Protein AF-A0A813Z917-F1 (afdb_monomer_lite)

InterPro domains:
  IPR000467 G-patch domain [PF01585] (9-51)
  IPR000467 G-patch domain [PS50174] (7-53)
  IPR000467 G-patch domain [SM00443] (5-51)
  IPR039146 G patch domain and ankyrin repeat-containing protein 1 [PTHR20923] (3-53)

Sequence (71 aa):
METSISSANVGHQLLQKIGWTPGNGLGLNQNGIKSPISINFHQRRQGLGYEKELTTTNESLSIHSNPINIF

Secondary structure (DSSP, 8-state):
---PPPTTSHHHHHHHHTT--TTPPSSTTS-S--SPPPP----TTPPTT--------SS------------

pLDDT: mean 78.96, std 18.59, range [43.5, 97.5]

Structure (mmCIF, N/CA/C/O backbone):
data_AF-A0A813Z917-F1
#
_entry.id   AF-A0A813Z917-F1
#
loop_
_atom_site.group_PDB
_atom_site.id
_atom_site.type_symbol
_atom_site.label_atom_id
_atom_site.label_alt_id
_atom_site.label_comp_id
_atom_site.label_asym_id
_atom_site.label_entity_id
_atom_site.label_seq_id
_atom_site.pdbx_PDB_ins_code
_atom_site.Cartn_x
_atom_site.Cartn_y
_atom_site.Cartn_z
_atom_site.occupancy
_atom_site.B_iso_or_equiv
_atom_site.auth_seq_id
_atom_site.auth_comp_id
_atom_site.auth_asym_id
_atom_site.auth_atom_id
_atom_site.pdbx_PDB_model_num
ATOM 1 N N . MET A 1 1 ? -5.082 -2.832 -12.459 1.00 43.50 1 MET A N 1
ATOM 2 C CA . MET A 1 1 ? -6.191 -3.433 -11.691 1.00 43.50 1 MET A CA 1
ATOM 3 C C . MET A 1 1 ? -5.918 -3.145 -10.228 1.00 43.50 1 MET A C 1
ATOM 5 O O . MET A 1 1 ? -4.855 -3.520 -9.757 1.00 43.50 1 MET A O 1
ATOM 9 N N . GLU A 1 2 ? -6.804 -2.416 -9.556 1.00 53.28 2 GLU A N 1
ATOM 10 C CA . GLU A 1 2 ? -6.719 -2.161 -8.112 1.00 53.28 2 GLU A CA 1
ATOM 11 C C . GLU A 1 2 ? -7.402 -3.317 -7.380 1.00 53.28 2 GLU A C 1
ATOM 13 O O . GLU A 1 2 ? -8.627 -3.427 -7.384 1.00 53.28 2 GLU A O 1
ATOM 18 N N . THR A 1 3 ?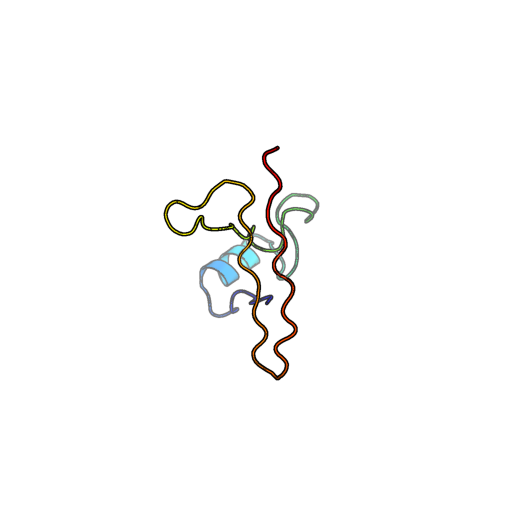 -6.614 -4.221 -6.803 1.00 67.06 3 THR A N 1
ATOM 19 C CA . THR A 1 3 ? -7.116 -5.269 -5.909 1.00 67.06 3 THR A CA 1
ATOM 20 C C . THR A 1 3 ? -6.824 -4.845 -4.480 1.00 67.06 3 THR A C 1
ATOM 22 O O . THR A 1 3 ? -5.694 -4.972 -4.006 1.00 67.06 3 THR A O 1
ATOM 25 N N . SER A 1 4 ? -7.836 -4.313 -3.799 1.00 77.19 4 SER A N 1
ATOM 26 C CA . SER A 1 4 ? -7.746 -3.983 -2.380 1.00 77.19 4 SER A CA 1
ATOM 27 C C . SER A 1 4 ? -7.511 -5.246 -1.542 1.00 77.19 4 SER A C 1
ATOM 29 O O . SER A 1 4 ? -7.985 -6.338 -1.865 1.00 77.19 4 SER A O 1
ATOM 31 N N . ILE A 1 5 ? -6.762 -5.113 -0.443 1.00 85.56 5 ILE A N 1
ATOM 32 C CA . ILE A 1 5 ? -6.558 -6.220 0.498 1.00 85.56 5 ILE A CA 1
ATOM 33 C C . ILE A 1 5 ? -7.897 -6.520 1.180 1.00 85.56 5 ILE A C 1
ATOM 35 O O . ILE A 1 5 ? -8.486 -5.628 1.791 1.00 85.56 5 ILE A O 1
ATOM 39 N N . SER A 1 6 ? -8.348 -7.776 1.113 1.00 91.12 6 SER A N 1
ATOM 40 C CA . SER A 1 6 ? -9.571 -8.239 1.782 1.00 91.12 6 SER A CA 1
ATOM 41 C C . SER A 1 6 ? -9.571 -7.906 3.278 1.00 91.12 6 SER A C 1
ATOM 43 O O . SER A 1 6 ? -8.563 -8.099 3.957 1.00 91.12 6 SER A O 1
ATOM 45 N N . SER A 1 7 ? -10.716 -7.483 3.818 1.00 91.56 7 SER A N 1
ATOM 46 C CA . SER A 1 7 ? -10.887 -7.198 5.253 1.00 91.56 7 SER A CA 1
ATOM 47 C C . SER A 1 7 ? -10.738 -8.436 6.146 1.00 91.56 7 SER A C 1
ATOM 49 O O . SER A 1 7 ? -10.428 -8.324 7.332 1.00 91.56 7 SER A O 1
ATOM 51 N N . ALA A 1 8 ? -10.889 -9.638 5.583 1.00 95.44 8 ALA A N 1
ATOM 52 C CA . ALA A 1 8 ? -10.609 -10.889 6.285 1.00 95.44 8 ALA A CA 1
ATOM 53 C C . ALA A 1 8 ? -9.101 -11.125 6.513 1.00 95.44 8 ALA A C 1
ATOM 55 O O . ALA A 1 8 ? -8.725 -11.973 7.319 1.00 95.44 8 ALA A O 1
ATOM 56 N N . ASN A 1 9 ? -8.223 -10.394 5.818 1.00 96.06 9 ASN A N 1
ATOM 57 C CA . ASN A 1 9 ? -6.780 -10.526 5.975 1.00 96.06 9 ASN A CA 1
ATOM 58 C C . ASN A 1 9 ? -6.315 -9.995 7.345 1.00 96.06 9 ASN A C 1
ATOM 60 O O . ASN A 1 9 ? -6.663 -8.888 7.753 1.00 96.06 9 ASN A O 1
ATOM 64 N N . VAL A 1 10 ? -5.457 -10.756 8.029 1.00 97.50 10 VAL A N 1
ATOM 65 C CA . VAL A 1 10 ? -4.933 -10.391 9.359 1.00 97.50 10 VAL A CA 1
ATOM 66 C C . VAL A 1 10 ? -4.155 -9.068 9.333 1.00 97.50 10 VAL A C 1
ATOM 68 O O . VAL A 1 10 ? -4.306 -8.248 10.235 1.00 97.50 10 VAL A O 1
ATOM 71 N N . GLY A 1 11 ? -3.363 -8.823 8.287 1.00 95.88 11 GLY A N 1
ATOM 72 C CA . GLY A 1 11 ? -2.625 -7.573 8.101 1.00 95.88 11 GLY A CA 1
ATOM 73 C C . GLY A 1 11 ? -3.546 -6.374 7.879 1.00 95.88 11 GLY A C 1
ATOM 74 O O . GLY A 1 11 ? -3.316 -5.321 8.465 1.00 95.88 11 GLY A O 1
ATOM 75 N N . HIS A 1 12 ? -4.633 -6.545 7.117 1.00 96.06 12 HIS A N 1
ATOM 76 C CA . HIS A 1 12 ? -5.661 -5.509 6.957 1.00 96.06 12 HIS A CA 1
ATOM 77 C C . HIS A 1 12 ? -6.250 -5.104 8.316 1.00 96.06 12 HIS A C 1
ATOM 79 O O . HIS A 1 12 ? -6.286 -3.922 8.652 1.00 96.06 12 HIS A O 1
ATOM 85 N N . GLN A 1 13 ? -6.657 -6.087 9.124 1.00 96.88 13 GLN A N 1
ATOM 86 C CA . GLN A 1 13 ? -7.227 -5.839 10.452 1.00 96.88 13 GLN A CA 1
ATOM 87 C C . GLN A 1 13 ? -6.218 -5.188 11.402 1.00 96.88 13 GLN A C 1
ATOM 89 O O . GLN A 1 13 ? -6.578 -4.307 12.181 1.00 96.88 13 GLN A O 1
ATOM 94 N N . LEU A 1 14 ? -4.950 -5.607 11.348 1.00 97.31 14 LEU A N 1
ATOM 95 C CA . LEU A 1 14 ? -3.885 -5.008 12.147 1.00 97.31 14 LEU A CA 1
ATOM 96 C C . LEU A 1 14 ? -3.675 -3.536 11.782 1.00 97.31 14 LEU A C 1
ATOM 98 O O . LEU A 1 14 ? -3.635 -2.697 12.677 1.00 97.31 14 LEU A O 1
ATOM 102 N N . LEU A 1 15 ? -3.584 -3.220 10.487 1.00 95.56 15 LEU A N 1
ATOM 103 C CA . LEU A 1 15 ? -3.429 -1.849 10.002 1.00 95.56 15 LEU A CA 1
ATOM 104 C C . LEU A 1 15 ? -4.576 -0.959 10.501 1.00 95.56 15 LEU A C 1
ATOM 106 O O . LEU A 1 15 ? -4.332 0.113 11.050 1.00 95.56 15 LEU A O 1
ATOM 110 N N . GLN A 1 16 ? -5.819 -1.434 10.401 1.00 95.38 16 GLN A N 1
ATOM 111 C CA . GLN A 1 16 ? -6.974 -0.707 10.934 1.00 95.38 16 GLN A CA 1
ATOM 112 C C . GLN A 1 16 ? -6.871 -0.453 12.443 1.00 95.38 16 GLN A C 1
ATOM 114 O O . GLN A 1 16 ? -7.140 0.656 12.900 1.00 95.38 16 GLN A O 1
ATOM 119 N N . LYS A 1 17 ? -6.426 -1.447 13.223 1.00 97.19 17 LYS A N 1
ATOM 120 C CA . LYS A 1 17 ? -6.255 -1.311 14.680 1.00 97.19 17 LYS A CA 1
ATOM 121 C C . LYS A 1 17 ? -5.204 -0.276 15.077 1.00 97.19 17 LYS A C 1
ATOM 123 O O . LYS A 1 17 ? -5.353 0.346 16.122 1.00 97.19 17 LYS A O 1
ATOM 128 N N . ILE A 1 18 ? -4.164 -0.082 14.266 1.00 95.25 18 ILE A N 1
ATOM 129 C CA . ILE A 1 18 ? -3.131 0.938 14.513 1.00 95.25 18 ILE A CA 1
ATOM 130 C C . ILE A 1 18 ? -3.482 2.310 13.910 1.00 95.25 18 ILE A C 1
ATOM 132 O O . ILE A 1 18 ? -2.645 3.208 13.910 1.00 95.25 18 ILE A O 1
ATOM 136 N N . GLY A 1 19 ? -4.710 2.486 13.409 1.00 94.38 19 GLY A N 1
ATOM 137 C CA . GLY A 1 19 ? -5.231 3.772 12.938 1.00 94.38 19 GLY A CA 1
ATOM 138 C C . GLY A 1 19 ? -5.129 4.009 11.430 1.00 94.38 19 GLY A C 1
ATOM 139 O O . GLY A 1 19 ? -5.435 5.108 10.968 1.00 94.38 19 GLY A O 1
ATOM 140 N N . TRP A 1 20 ? -4.726 3.014 10.636 1.00 94.75 20 TRP A N 1
ATOM 141 C CA . TRP A 1 20 ? -4.778 3.131 9.177 1.00 94.75 20 TRP A CA 1
ATOM 142 C C . TRP A 1 20 ? -6.210 2.964 8.652 1.00 94.75 20 TRP A C 1
ATOM 144 O O . TRP A 1 20 ? -6.972 2.122 9.119 1.00 94.75 20 TRP A O 1
ATOM 154 N N . THR A 1 21 ? -6.577 3.749 7.638 1.00 93.12 21 THR A N 1
ATOM 155 C CA . THR A 1 21 ? -7.895 3.684 6.990 1.00 93.12 21 THR A CA 1
ATOM 156 C C . THR A 1 21 ? -7.757 3.106 5.577 1.00 93.12 21 THR A C 1
ATOM 158 O O . THR A 1 21 ? -6.905 3.585 4.822 1.00 93.12 21 THR A O 1
ATOM 161 N N . PRO A 1 22 ? -8.579 2.113 5.182 1.00 91.88 22 PRO A N 1
ATOM 162 C CA . PRO A 1 22 ? -8.535 1.544 3.838 1.00 91.88 22 PRO A CA 1
ATOM 163 C C . PRO A 1 22 ? -8.662 2.607 2.741 1.00 91.88 22 PRO A C 1
ATOM 165 O O . PRO A 1 22 ? -9.545 3.456 2.792 1.00 91.88 22 PRO A O 1
ATOM 168 N N . GLY A 1 23 ? -7.779 2.546 1.740 1.00 90.00 23 GLY A N 1
ATOM 169 C CA . GLY A 1 23 ? -7.731 3.506 0.626 1.00 90.00 23 GLY A CA 1
ATOM 170 C C . GLY A 1 23 ? -6.846 4.736 0.868 1.00 90.00 23 GLY A C 1
ATOM 171 O O . GLY A 1 23 ? -6.515 5.448 -0.087 1.00 90.00 23 GLY A O 1
ATOM 172 N N . ASN A 1 24 ? -6.398 4.965 2.106 1.00 92.56 24 ASN A N 1
ATOM 173 C CA . ASN A 1 24 ? -5.498 6.070 2.432 1.00 92.56 24 ASN A CA 1
ATOM 174 C C . ASN A 1 24 ? -4.031 5.631 2.379 1.00 92.56 24 ASN A C 1
ATOM 176 O O . ASN A 1 24 ? -3.691 4.468 2.616 1.00 92.56 24 ASN A O 1
ATOM 180 N N . GLY A 1 25 ? -3.152 6.587 2.069 1.00 93.25 25 GLY A N 1
ATOM 181 C CA . GLY A 1 25 ? -1.711 6.373 2.126 1.00 93.25 25 GLY A CA 1
ATOM 182 C C . GLY A 1 25 ? -1.227 6.255 3.570 1.00 93.25 25 GLY A C 1
ATOM 183 O O . GLY A 1 25 ? -1.895 6.696 4.506 1.00 93.25 25 GLY A O 1
ATOM 184 N N . LEU A 1 26 ? -0.047 5.671 3.758 1.00 93.69 26 LEU A N 1
ATOM 185 C CA . LEU A 1 26 ? 0.617 5.634 5.064 1.00 93.69 26 LEU A CA 1
ATOM 186 C C . LEU A 1 26 ? 1.307 6.974 5.385 1.00 93.69 26 LEU A C 1
ATOM 188 O O . LEU A 1 26 ? 1.517 7.809 4.504 1.00 93.69 26 LEU A O 1
ATOM 192 N N . GLY A 1 27 ? 1.692 7.153 6.651 1.00 93.81 27 GLY A N 1
ATOM 193 C CA . GLY A 1 27 ? 2.384 8.344 7.152 1.00 93.81 27 GLY A CA 1
ATOM 194 C C . GLY A 1 27 ? 1.451 9.373 7.798 1.00 93.81 27 GLY A C 1
ATOM 195 O O . GLY A 1 27 ? 0.231 9.276 7.692 1.00 93.81 27 GLY A O 1
ATOM 196 N N . LEU A 1 28 ? 2.043 10.369 8.469 1.00 93.75 28 LEU A N 1
ATOM 197 C CA . LEU A 1 28 ? 1.326 11.382 9.261 1.00 93.75 28 LEU A CA 1
ATOM 198 C C . LEU A 1 28 ? 0.207 12.079 8.471 1.00 93.75 28 LEU A C 1
ATOM 200 O O . LEU A 1 28 ? -0.899 12.243 8.971 1.00 93.75 28 LEU A O 1
ATOM 204 N N . ASN A 1 29 ? 0.497 12.439 7.219 1.00 95.44 29 ASN A N 1
ATOM 205 C CA . ASN A 1 29 ? -0.417 13.177 6.345 1.00 95.44 29 ASN A CA 1
ATOM 206 C C . ASN A 1 29 ? -1.222 12.266 5.405 1.00 95.44 29 ASN A C 1
ATOM 208 O O . ASN A 1 29 ? -1.858 12.759 4.479 1.00 95.44 29 ASN A O 1
ATOM 212 N N . GLN A 1 30 ? -1.160 10.942 5.594 1.00 93.62 30 GLN A N 1
ATOM 213 C CA . GLN A 1 30 ? -1.889 9.947 4.794 1.00 93.62 30 GLN A CA 1
ATOM 214 C C . GLN A 1 30 ? -1.622 10.014 3.276 1.00 93.62 30 GLN A C 1
ATOM 216 O O . GLN A 1 30 ? -2.436 9.589 2.450 1.00 93.62 30 GLN A O 1
ATOM 221 N N . ASN A 1 31 ? -0.467 10.559 2.902 1.00 94.88 31 ASN A N 1
ATOM 222 C CA . ASN A 1 31 ? -0.064 10.853 1.529 1.00 94.88 31 ASN A CA 1
ATOM 223 C C . ASN A 1 31 ? 1.026 9.906 1.005 1.00 94.88 31 ASN A C 1
ATOM 225 O O . ASN A 1 31 ? 1.558 10.129 -0.081 1.00 94.88 31 ASN A O 1
ATOM 229 N N . GLY A 1 32 ? 1.364 8.856 1.758 1.00 94.69 32 GLY A N 1
ATOM 230 C CA . GLY A 1 32 ? 2.229 7.787 1.280 1.00 94.69 32 GLY A CA 1
ATOM 231 C C . GLY A 1 32 ? 1.639 7.048 0.075 1.00 94.69 32 GLY A C 1
ATOM 232 O O . GLY A 1 32 ? 0.451 7.151 -0.238 1.00 94.69 32 GLY A O 1
ATOM 233 N N . ILE A 1 33 ? 2.488 6.271 -0.594 1.00 93.75 33 ILE A N 1
ATOM 234 C CA . ILE A 1 33 ? 2.125 5.465 -1.763 1.00 93.75 33 ILE A CA 1
ATOM 235 C C . ILE A 1 33 ? 0.960 4.524 -1.405 1.00 93.75 33 ILE A C 1
ATOM 237 O O . ILE A 1 33 ? 1.060 3.742 -0.461 1.00 93.75 33 ILE A O 1
ATOM 241 N N . LYS A 1 34 ? -0.152 4.626 -2.146 1.00 91.56 34 LYS A N 1
ATOM 242 C CA . LYS A 1 34 ? -1.406 3.893 -1.873 1.00 91.56 34 LYS A CA 1
ATOM 243 C C . LYS A 1 34 ? -1.432 2.497 -2.486 1.00 91.56 34 LYS A C 1
ATOM 245 O O . LYS A 1 34 ? -1.996 1.576 -1.907 1.00 91.56 34 LYS A O 1
ATOM 250 N N . SER A 1 35 ? -0.820 2.360 -3.655 1.00 89.31 35 SER A N 1
ATOM 251 C CA . SER A 1 35 ? -0.774 1.135 -4.444 1.00 89.31 35 SER A CA 1
ATOM 252 C C . SER A 1 35 ? 0.675 0.671 -4.587 1.00 89.31 35 SER A C 1
ATOM 254 O O . SER A 1 35 ? 1.557 1.515 -4.758 1.00 89.31 35 SER A O 1
ATOM 256 N N . PRO A 1 36 ? 0.964 -0.638 -4.569 1.00 89.94 36 PRO A N 1
ATOM 257 C CA . PRO A 1 36 ? 2.318 -1.129 -4.797 1.00 89.94 36 PRO A CA 1
ATOM 258 C C . PRO A 1 36 ? 2.925 -0.582 -6.096 1.00 89.94 36 PRO A C 1
ATOM 260 O O . PRO A 1 36 ? 2.246 -0.471 -7.119 1.00 89.94 36 PRO A O 1
ATOM 263 N N . ILE A 1 37 ? 4.220 -0.262 -6.065 1.00 91.12 37 ILE A N 1
ATOM 264 C CA . ILE A 1 37 ? 4.954 0.126 -7.271 1.00 91.12 37 ILE A CA 1
ATOM 265 C C . ILE A 1 37 ? 5.046 -1.103 -8.175 1.00 91.12 37 ILE A C 1
ATOM 267 O O . ILE A 1 37 ? 5.561 -2.147 -7.771 1.00 91.12 37 ILE A O 1
ATOM 271 N N . SER A 1 38 ? 4.547 -0.972 -9.401 1.00 88.56 38 SER A N 1
ATOM 272 C CA . SER A 1 38 ? 4.689 -2.021 -10.406 1.00 88.56 38 SER A CA 1
ATOM 273 C C . SER A 1 38 ? 6.129 -2.063 -10.900 1.00 88.56 38 SER A C 1
ATOM 275 O O . SER A 1 38 ? 6.715 -1.031 -11.222 1.00 88.56 38 SER A O 1
ATOM 277 N N . ILE A 1 39 ? 6.691 -3.265 -10.968 1.00 86.75 39 ILE A N 1
ATOM 278 C CA . ILE A 1 39 ? 8.031 -3.489 -11.500 1.00 86.75 39 ILE A CA 1
ATOM 279 C C . ILE A 1 39 ? 7.942 -4.050 -12.914 1.00 86.75 39 ILE A C 1
ATOM 281 O O . ILE A 1 39 ? 7.188 -4.984 -13.185 1.00 86.75 39 ILE A O 1
ATOM 285 N N . ASN A 1 40 ? 8.739 -3.480 -13.815 1.00 85.12 40 ASN A N 1
ATOM 286 C CA . ASN A 1 40 ? 8.917 -4.019 -15.155 1.00 85.12 40 ASN A CA 1
ATOM 287 C C . ASN A 1 40 ? 9.990 -5.102 -15.095 1.00 85.12 40 ASN A C 1
ATOM 289 O O . ASN A 1 40 ? 11.176 -4.810 -14.936 1.00 85.12 40 ASN A O 1
ATOM 293 N N . PHE A 1 41 ? 9.573 -6.361 -15.189 1.00 83.69 41 PHE A N 1
ATOM 294 C CA . PHE A 1 41 ? 10.514 -7.468 -15.252 1.00 83.69 41 PHE A CA 1
ATOM 295 C C . PHE A 1 41 ? 11.195 -7.498 -16.613 1.00 83.69 41 PHE A C 1
ATOM 297 O O . PHE A 1 41 ? 10.539 -7.530 -17.654 1.00 83.69 41 PHE A O 1
ATOM 304 N N . HIS A 1 42 ? 12.523 -7.538 -16.596 1.00 83.38 42 HIS A N 1
ATOM 305 C CA . HIS A 1 42 ? 13.283 -7.739 -17.811 1.00 83.38 42 HIS A CA 1
ATOM 306 C C . HIS A 1 42 ? 13.070 -9.160 -18.336 1.00 83.38 42 HIS A C 1
ATOM 308 O O . HIS A 1 42 ? 13.309 -10.140 -17.624 1.00 83.38 42 HIS A O 1
ATOM 314 N N . GLN A 1 43 ? 12.632 -9.287 -19.586 1.00 83.81 43 GLN A N 1
ATOM 315 C CA . GLN A 1 43 ? 12.398 -10.590 -20.182 1.00 83.81 43 GLN A CA 1
ATOM 316 C C . GLN A 1 43 ? 13.659 -11.058 -20.924 1.00 83.81 43 GLN A C 1
ATOM 318 O O . GLN A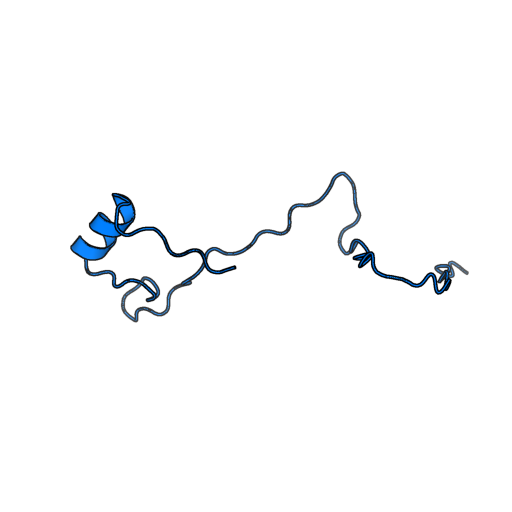 1 43 ? 14.034 -10.535 -21.970 1.00 83.81 43 GLN A O 1
ATOM 323 N N . ARG A 1 44 ? 14.303 -12.111 -20.406 1.00 85.50 44 ARG A N 1
ATOM 324 C CA . ARG A 1 44 ? 15.493 -12.754 -21.002 1.00 85.50 44 ARG A CA 1
ATOM 325 C C . ARG A 1 44 ? 16.709 -11.811 -21.113 1.00 85.50 44 ARG A C 1
ATOM 327 O O . ARG A 1 44 ? 17.182 -11.330 -20.095 1.00 85.50 44 ARG A O 1
ATOM 334 N N . ARG A 1 45 ? 17.277 -11.661 -22.318 1.00 87.31 45 ARG A N 1
ATOM 335 C CA . ARG A 1 45 ? 18.490 -10.885 -22.649 1.00 87.31 45 ARG A CA 1
ATOM 336 C C . ARG A 1 45 ? 18.149 -9.715 -23.579 1.00 87.31 45 ARG A C 1
ATOM 338 O O . ARG A 1 45 ? 18.890 -9.438 -24.519 1.00 87.31 45 ARG A O 1
ATOM 345 N N . GLN A 1 46 ? 16.968 -9.132 -23.411 1.00 87.50 46 GLN A N 1
ATOM 346 C CA . GLN A 1 46 ? 16.552 -7.991 -24.217 1.00 87.50 46 GLN A CA 1
ATOM 347 C C . GLN A 1 46 ? 17.471 -6.786 -23.934 1.00 87.50 46 GLN A C 1
ATOM 349 O O . GLN A 1 46 ? 18.136 -6.703 -22.902 1.00 87.50 46 GLN A O 1
ATOM 354 N N . GLY A 1 47 ? 17.547 -5.844 -24.870 1.00 87.12 47 GLY A N 1
ATOM 355 C CA . GLY A 1 47 ? 18.214 -4.569 -24.608 1.00 87.12 47 GLY A CA 1
ATOM 356 C C . GLY A 1 47 ? 17.388 -3.698 -23.658 1.00 87.12 47 GLY A C 1
ATOM 357 O O . GLY A 1 47 ? 16.170 -3.861 -23.555 1.00 87.12 47 GLY A O 1
ATOM 358 N N . LEU A 1 48 ? 18.033 -2.740 -22.989 1.00 86.38 48 LEU A N 1
ATOM 359 C CA . LEU A 1 48 ? 17.309 -1.642 -22.343 1.00 86.38 48 LEU A CA 1
ATOM 360 C C . LEU A 1 48 ? 16.557 -0.847 -23.421 1.00 86.38 48 LEU A C 1
ATOM 362 O O . LEU A 1 48 ? 17.120 -0.555 -24.472 1.00 86.38 48 LEU A O 1
ATOM 366 N N . GLY A 1 49 ? 15.288 -0.527 -23.170 1.00 85.50 49 GLY A N 1
ATOM 367 C CA . GLY A 1 49 ? 14.424 0.153 -24.142 1.00 85.50 49 GLY A CA 1
ATOM 368 C C . GLY A 1 49 ? 13.770 -0.762 -25.185 1.00 85.50 49 GLY A C 1
ATOM 369 O O . GLY A 1 49 ? 13.032 -0.266 -26.027 1.00 85.50 49 GLY A O 1
ATOM 370 N N . TYR A 1 50 ? 13.992 -2.081 -25.140 1.00 85.12 50 TYR A N 1
ATOM 371 C CA . TYR A 1 50 ? 13.217 -3.013 -25.959 1.00 85.12 50 TYR A CA 1
ATOM 372 C C . TYR A 1 50 ? 11.771 -3.080 -25.448 1.00 85.12 50 TYR A C 1
ATOM 374 O O . TYR A 1 50 ? 11.523 -3.557 -24.339 1.00 85.12 50 TYR A O 1
ATOM 382 N N . GLU A 1 51 ? 10.822 -2.633 -26.264 1.00 82.00 51 GLU A N 1
ATOM 383 C CA . GLU A 1 51 ? 9.391 -2.758 -26.003 1.00 82.00 51 GLU A CA 1
ATOM 384 C C . GLU A 1 51 ? 8.809 -3.853 -26.901 1.00 82.00 51 GLU A C 1
ATOM 386 O O . GLU A 1 51 ? 9.036 -3.880 -28.112 1.00 82.00 51 GLU A O 1
ATOM 391 N N . LYS A 1 52 ? 8.091 -4.810 -26.303 1.00 75.88 52 LYS A N 1
ATOM 392 C CA . LYS A 1 52 ? 7.412 -5.854 -27.070 1.00 75.88 52 LYS A CA 1
ATOM 393 C C . LYS A 1 52 ? 6.196 -5.228 -27.744 1.00 75.88 52 LYS A C 1
ATOM 395 O O . LYS A 1 52 ? 5.302 -4.753 -27.052 1.00 75.88 52 LYS A O 1
ATOM 400 N N . GLU A 1 53 ? 6.133 -5.302 -29.069 1.00 78.25 53 GLU A N 1
ATOM 401 C CA . GLU A 1 53 ? 4.944 -4.907 -29.818 1.00 78.25 53 GLU A CA 1
ATOM 402 C C . GLU A 1 53 ? 3.739 -5.722 -29.328 1.00 78.25 53 GLU A C 1
ATOM 404 O O . GLU A 1 53 ? 3.715 -6.958 -29.392 1.00 78.25 53 GLU A O 1
ATOM 409 N N . LEU A 1 54 ? 2.757 -5.025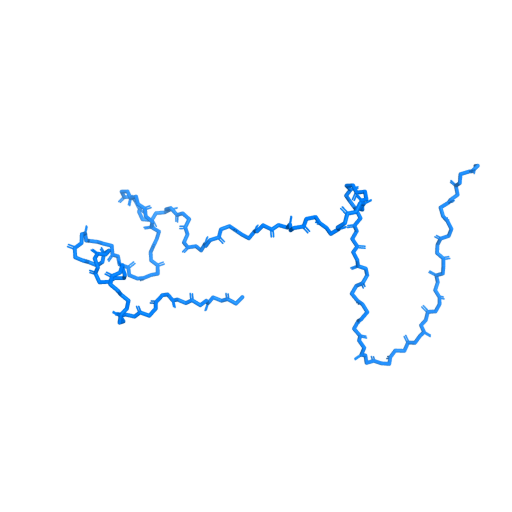 -28.756 1.00 67.50 54 LEU A N 1
ATOM 410 C CA . LEU A 1 54 ? 1.503 -5.626 -28.330 1.00 67.50 54 LEU A CA 1
ATOM 411 C C . LEU A 1 54 ? 0.679 -5.915 -29.584 1.00 67.50 54 LEU A C 1
ATOM 413 O O . LEU A 1 54 ? -0.111 -5.084 -30.028 1.00 67.50 54 LEU A O 1
ATOM 417 N N . THR A 1 55 ? 0.851 -7.103 -30.163 1.00 54.56 55 THR A N 1
ATOM 418 C CA . THR A 1 55 ? -0.038 -7.587 -31.218 1.00 54.56 55 THR A CA 1
ATOM 419 C C . THR A 1 55 ? -1.411 -7.866 -30.614 1.00 54.56 55 THR A C 1
ATOM 421 O O . THR A 1 55 ? -1.711 -8.951 -30.112 1.00 54.56 55 THR A O 1
ATOM 424 N N . THR A 1 56 ? -2.266 -6.844 -30.636 1.00 51.41 56 THR A N 1
ATOM 425 C CA . THR A 1 56 ? -3.697 -7.003 -30.385 1.00 51.41 56 THR A CA 1
ATOM 426 C C . THR A 1 56 ? -4.226 -7.896 -31.495 1.00 51.41 56 THR A C 1
ATOM 428 O O . THR A 1 56 ? -4.362 -7.484 -32.643 1.00 51.41 56 THR A O 1
ATOM 431 N N . THR A 1 57 ? -4.440 -9.167 -31.170 1.00 52.28 57 THR A N 1
ATOM 432 C CA . THR A 1 57 ? -5.021 -10.123 -32.106 1.00 52.28 57 THR A CA 1
ATOM 433 C C . THR A 1 57 ? -6.499 -9.788 -32.208 1.00 52.28 57 THR A C 1
ATOM 435 O O . THR A 1 57 ? -7.264 -10.227 -31.363 1.00 52.28 57 THR A O 1
ATOM 438 N N . ASN A 1 58 ? -6.843 -8.936 -33.173 1.00 58.31 58 ASN A N 1
ATOM 439 C CA . ASN A 1 58 ? -8.129 -8.832 -33.863 1.00 58.31 58 ASN A CA 1
ATOM 440 C C . ASN A 1 58 ? -7.856 -8.036 -35.153 1.00 58.31 58 ASN A C 1
ATOM 442 O O . ASN A 1 58 ? -7.782 -6.815 -35.103 1.00 58.31 58 ASN A O 1
ATOM 446 N N . GLU A 1 59 ? -7.603 -8.767 -36.249 1.00 53.38 59 GLU A N 1
ATOM 447 C CA . GLU A 1 59 ? -7.568 -8.335 -37.664 1.00 53.38 59 GLU A CA 1
ATOM 448 C C . GLU A 1 59 ? -7.039 -6.906 -37.923 1.00 53.38 59 GLU A C 1
ATOM 450 O O . GLU A 1 59 ? -7.754 -5.917 -37.832 1.00 53.38 59 GLU A O 1
ATOM 455 N N . SER A 1 60 ? -5.793 -6.704 -38.345 1.00 45.91 60 SER A N 1
ATOM 456 C CA . SER A 1 60 ? -5.401 -6.809 -39.757 1.00 45.91 60 SER A CA 1
ATOM 457 C C . SER A 1 60 ? -3.886 -6.626 -39.864 1.00 45.91 60 SER A C 1
ATOM 459 O O . SER A 1 60 ? -3.321 -5.703 -39.282 1.00 45.91 60 SER A O 1
ATOM 461 N N . LEU A 1 61 ? -3.231 -7.485 -40.639 1.00 52.44 61 LEU A N 1
ATOM 462 C CA . LEU A 1 61 ? -1.829 -7.351 -41.027 1.00 52.44 61 LEU A CA 1
ATOM 463 C C . LEU A 1 61 ? -1.653 -6.096 -41.902 1.00 52.44 61 LEU A C 1
ATOM 465 O O . LEU A 1 61 ? -1.981 -6.132 -43.085 1.00 52.44 61 LEU A O 1
ATOM 469 N N . SER A 1 62 ? -1.097 -5.010 -41.364 1.00 45.72 62 SER A N 1
ATOM 470 C CA . SER A 1 62 ? -0.477 -3.963 -42.186 1.00 45.72 62 SER A CA 1
ATOM 471 C C . SER A 1 62 ? 1.028 -3.973 -41.953 1.00 45.72 62 SER A C 1
ATOM 473 O O . SER A 1 62 ? 1.537 -3.486 -40.947 1.00 45.72 62 SER A O 1
ATOM 475 N N . ILE A 1 63 ? 1.719 -4.589 -42.906 1.00 51.41 63 ILE A N 1
ATOM 476 C CA . ILE A 1 63 ? 3.170 -4.651 -43.028 1.00 51.41 63 ILE A CA 1
ATOM 477 C C . ILE A 1 63 ? 3.726 -3.224 -43.098 1.00 51.41 63 ILE A C 1
ATOM 479 O O . ILE A 1 63 ? 3.490 -2.522 -44.079 1.00 51.41 63 ILE A O 1
ATOM 483 N N . HIS A 1 64 ? 4.531 -2.820 -42.117 1.00 47.19 64 HIS A N 1
ATOM 484 C CA . HIS A 1 64 ? 5.590 -1.848 -42.371 1.00 47.19 64 HIS A CA 1
ATOM 485 C C . HIS A 1 64 ? 6.831 -2.183 -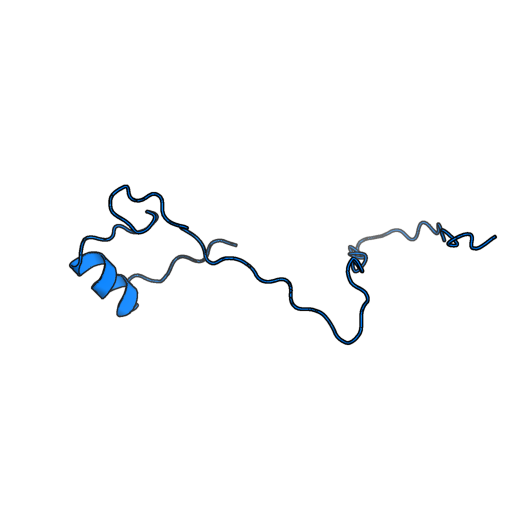41.546 1.00 47.19 64 HIS A C 1
ATOM 487 O O . HIS A 1 64 ? 6.977 -1.800 -40.388 1.00 47.19 64 HIS A O 1
ATOM 493 N N . SER A 1 65 ? 7.733 -2.935 -42.171 1.00 47.50 65 SER A N 1
ATOM 494 C CA . SER A 1 65 ? 9.103 -3.092 -41.702 1.00 47.50 65 SER A CA 1
ATOM 495 C C . SER A 1 65 ? 9.789 -1.725 -41.718 1.00 47.50 65 SER A C 1
ATOM 497 O O . SER A 1 65 ? 9.978 -1.163 -42.792 1.00 47.50 65 SER A O 1
ATOM 499 N N . ASN A 1 66 ? 10.208 -1.221 -40.558 1.00 53.59 66 ASN A N 1
ATOM 500 C CA . ASN A 1 66 ? 11.193 -0.143 -40.486 1.00 53.59 66 ASN A CA 1
ATOM 501 C C . ASN A 1 66 ? 12.590 -0.767 -40.359 1.00 53.59 66 ASN A C 1
ATOM 503 O O . ASN A 1 66 ? 12.939 -1.235 -39.271 1.00 53.59 66 ASN A O 1
ATOM 507 N N . PRO A 1 67 ? 13.409 -0.818 -41.425 1.00 49.41 67 PRO A N 1
ATOM 508 C CA . PRO A 1 67 ? 14.811 -1.157 -41.260 1.00 49.41 67 PRO A CA 1
ATOM 509 C C . PRO A 1 67 ? 15.518 -0.017 -40.517 1.00 49.41 67 PRO A C 1
ATOM 511 O O . PRO A 1 67 ? 15.452 1.144 -40.918 1.00 49.41 67 PRO A O 1
ATOM 514 N N . ILE A 1 68 ? 16.213 -0.357 -39.430 1.00 49.78 68 ILE A N 1
ATOM 51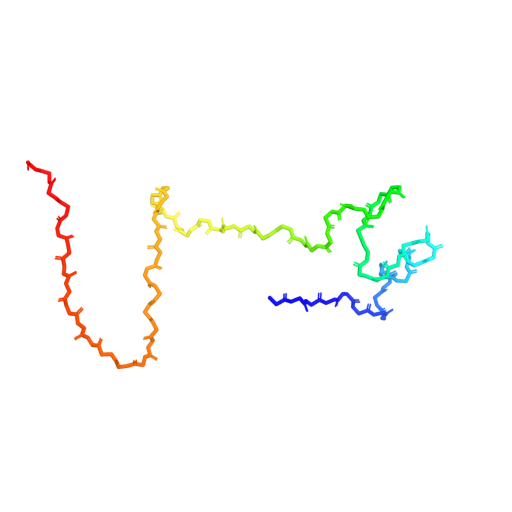5 C CA . ILE A 1 68 ? 17.191 0.534 -38.801 1.00 49.78 68 ILE A CA 1
ATOM 516 C C . ILE A 1 68 ? 18.297 0.755 -39.832 1.00 49.78 68 ILE A C 1
ATOM 518 O O . ILE A 1 68 ? 19.046 -0.168 -40.152 1.00 49.78 68 ILE A O 1
ATOM 522 N N . ASN A 1 69 ? 18.374 1.966 -40.374 1.00 47.22 69 ASN A N 1
ATOM 523 C CA . ASN A 1 69 ? 19.422 2.336 -41.308 1.00 47.22 69 ASN A CA 1
ATOM 524 C C . ASN A 1 69 ? 20.727 2.547 -40.521 1.00 47.22 69 ASN A C 1
ATOM 526 O O . ASN A 1 69 ? 20.873 3.541 -39.813 1.00 47.22 69 ASN A O 1
ATOM 530 N N . ILE A 1 70 ? 21.654 1.588 -40.608 1.00 44.56 70 ILE A N 1
ATOM 531 C CA . ILE A 1 70 ? 23.059 1.767 -40.208 1.00 44.56 70 ILE A CA 1
ATOM 532 C C . ILE A 1 70 ? 23.885 1.878 -41.494 1.00 44.56 70 ILE A C 1
ATOM 534 O O . ILE A 1 70 ? 24.643 0.973 -41.825 1.00 44.56 70 ILE A O 1
ATOM 538 N N . PHE A 1 71 ? 23.645 2.965 -42.229 1.00 48.59 71 PHE A N 1
ATOM 539 C CA . PHE A 1 71 ? 24.569 3.720 -43.082 1.00 48.59 71 PHE A CA 1
ATOM 540 C C . PHE A 1 71 ? 23.986 5.124 -43.252 1.00 48.59 71 PHE A C 1
ATOM 542 O O . PHE A 1 71 ? 22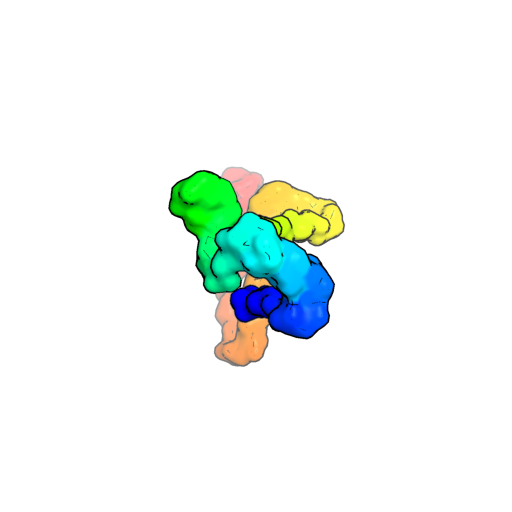.768 5.222 -43.538 1.00 48.59 71 PHE A O 1
#

Organism: NCBI:txid433720

Radius of gyration: 21.88 Å; chains: 1; bounding box: 36×26×58 Å

Foldseek 3Di:
DDDWDDCPDPVNVVCVVVPDDQQFADDPVSPHDNDDDDDDDDDDPDDVVDDDPPPPPDDDDDDDDDDPDPD